Protein AF-A0AAD7CPV7-F1 (afdb_monomer)

InterPro domains:
  IPR002685 Glycosyl transferase, family 15 [PF01793] (2-76)
  IPR002685 Glycosyl transferase, family 15 [PTHR31121] (5-116)
  IPR029044 Nu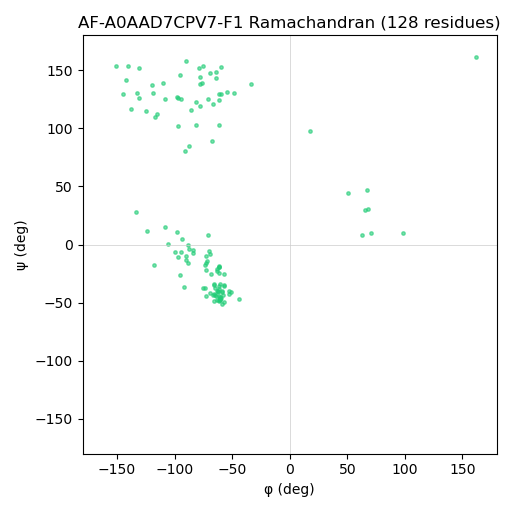cleotide-diphospho-sugar transferases [G3DSA:3.90.550.10] (1-124)
  IPR029044 Nucleotide-diphospho-sugar transferases [SSF53448] (2-120)

Nearest PDB structures (foldseek):
  1s4p-assembly1_B  TM=9.587E-01  e=1.782E-08  Saccharomyces cerevisiae
  1s4n-assembly1_A  TM=9.572E-01  e=2.177E-08  Saccharomyces cerevisiae

Foldseek 3Di:
DPPPPPDDPPAFDDVVDDDDDCCLCVDPQNVVLVVVVVVVVDDDDDPRVSVRVSCVVPPDPVRDDDDLLDWDDDPPATRARPPPVSCVVSVPPDDNVRHCCPPPPHCNVVVCVVNVCDDPVRPDDPPDDD

pLDDT: mean 88.22, std 15.55, range [34.69, 98.44]

Radius of gyration: 16.45 Å; Cα contacts (8 Å, |Δi|>4): 98; chains: 1; bounding box: 43×32×40 Å

Solvent-accessible surface area (backbone atoms only — not comparable to full-atom values): 8358 Å² total; per-residue (Å²): 115,94,65,90,65,79,60,85,83,83,66,58,56,66,59,94,64,77,89,79,66,65,66,61,69,66,31,67,73,43,49,53,52,50,53,55,49,58,76,67,66,62,90,79,76,54,64,29,51,52,52,38,53,48,46,72,73,73,48,58,75,90,78,61,81,82,70,66,57,58,65,44,76,55,94,95,46,30,44,32,32,73,52,67,67,44,27,58,75,59,65,57,89,68,59,48,87,64,28,37,53,81,40,93,87,40,51,45,66,58,48,31,53,72,72,66,52,64,53,97,91,39,85,61,81,82,73,77,78,134

Secondary structure (DSSP, 8-state):
--STTSS-------TTS----HHHHHSHHHHHHHHHHHHTT-SS--HHHHHHHHHHHHS-GGG----TT--EEETTEEE---SHHHHHHTT--S-GGG-STTSTT-SHHHHHHHHT--STT--S------

Organism: Mycena rosella (NCBI:txid1033263)

Mean predicted aligned error: 6.35 Å

Sequence (130 aa):
MSDGGETYSRCYSWSNFEIADLAFWRAPAYTDFFAYLDSKGGHRWGDASVHLIATGLFASKDQIQFFEEIGYEHNPYTHCPKDPGMWERGRCGCDPQRSFDYNGYSCMRQWDKFMGLWGPEKTGIVRRRN

Structure (mmCIF, N/CA/C/O backbone):
data_AF-A0AAD7CPV7-F1
#
_entry.id   AF-A0AAD7CPV7-F1
#
loop_
_atom_site.group_PDB
_atom_site.id
_atom_site.type_symbol
_atom_site.label_atom_id
_atom_site.label_alt_id
_atom_site.label_comp_id
_atom_site.label_asym_id
_atom_site.label_entity_id
_atom_site.label_seq_id
_atom_site.pdbx_PDB_ins_code
_atom_site.Cartn_x
_atom_site.Cartn_y
_atom_site.Cartn_z
_atom_site.occupancy
_atom_site.B_iso_or_equiv
_atom_site.auth_seq_id
_atom_site.auth_comp_id
_atom_site.auth_asym_id
_atom_site.auth_atom_id
_atom_site.pdbx_PDB_model_num
ATOM 1 N N . MET A 1 1 ? 4.670 10.998 -2.323 1.00 51.72 1 MET A N 1
ATOM 2 C CA . MET A 1 1 ? 6.048 11.507 -2.499 1.00 51.72 1 MET A CA 1
ATOM 3 C C . MET A 1 1 ? 6.065 12.963 -2.068 1.00 51.72 1 MET A C 1
ATOM 5 O O . MET A 1 1 ? 5.122 13.670 -2.400 1.00 51.72 1 MET A O 1
ATOM 9 N N . SER A 1 2 ? 7.022 13.372 -1.238 1.00 60.75 2 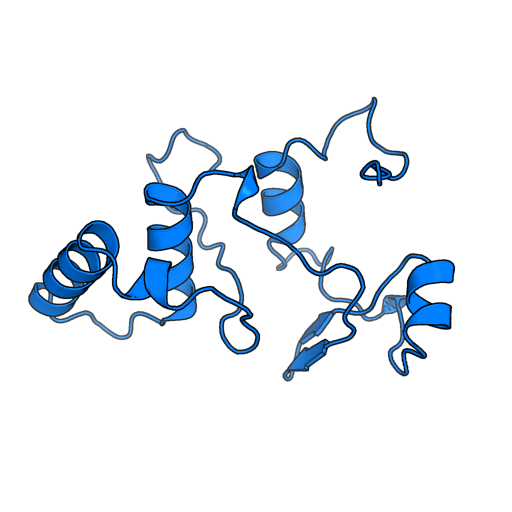SER A N 1
ATOM 10 C CA . SER A 1 2 ? 7.024 14.681 -0.556 1.00 60.75 2 SER A CA 1
ATOM 11 C C . SER A 1 2 ? 7.867 15.756 -1.250 1.00 60.75 2 SER A C 1
ATOM 13 O O . SER A 1 2 ? 7.750 16.918 -0.887 1.00 60.75 2 SER A O 1
ATOM 15 N N . ASP A 1 3 ? 8.678 15.384 -2.238 1.00 77.00 3 ASP A N 1
ATOM 16 C CA . ASP A 1 3 ? 9.706 16.213 -2.886 1.00 77.00 3 ASP A CA 1
ATOM 17 C C . ASP A 1 3 ? 9.658 16.120 -4.423 1.00 77.00 3 ASP A C 1
ATOM 19 O O . ASP A 1 3 ? 10.671 16.216 -5.101 1.00 77.00 3 ASP A O 1
ATOM 23 N N . GLY A 1 4 ? 8.481 15.854 -4.995 1.00 73.94 4 GLY A N 1
ATOM 24 C CA . GLY A 1 4 ? 8.342 15.724 -6.451 1.00 73.94 4 GLY A CA 1
ATOM 25 C C . GLY A 1 4 ? 8.970 14.460 -7.054 1.00 73.94 4 GLY A C 1
ATOM 26 O O . GLY A 1 4 ? 9.002 14.344 -8.273 1.00 73.94 4 GLY A O 1
ATOM 27 N N . GLY A 1 5 ? 9.408 13.499 -6.230 1.00 79.88 5 GLY A N 1
ATOM 28 C CA . GLY A 1 5 ? 9.977 12.231 -6.698 1.00 79.88 5 GLY A CA 1
ATOM 29 C C . GLY A 1 5 ? 11.505 12.200 -6.717 1.00 79.88 5 GLY A C 1
ATOM 30 O O . GLY A 1 5 ? 12.072 11.241 -7.233 1.00 79.88 5 GLY A O 1
ATOM 31 N N . GLU A 1 6 ? 12.169 13.207 -6.139 1.00 83.31 6 GLU A N 1
ATOM 32 C CA . GLU A 1 6 ? 13.631 13.235 -5.999 1.00 83.31 6 GLU A CA 1
ATOM 33 C C . GLU A 1 6 ? 14.148 12.135 -5.063 1.00 83.31 6 GLU A C 1
ATOM 35 O O . GLU A 1 6 ? 15.212 11.561 -5.305 1.00 83.31 6 GLU A O 1
ATOM 40 N N . THR A 1 7 ? 13.394 11.797 -4.012 1.00 85.75 7 THR A N 1
ATOM 41 C CA . THR A 1 7 ? 13.761 10.733 -3.074 1.00 85.75 7 THR A CA 1
ATOM 42 C C . THR A 1 7 ? 12.625 9.747 -2.814 1.00 85.75 7 THR A C 1
ATOM 44 O O . THR A 1 7 ? 11.429 10.051 -2.874 1.00 85.75 7 THR A O 1
ATOM 47 N N . TYR A 1 8 ? 13.006 8.507 -2.491 1.00 84.62 8 TYR A N 1
ATOM 48 C CA . TYR A 1 8 ? 12.055 7.475 -2.096 1.00 84.62 8 TYR A CA 1
ATOM 49 C C . TYR A 1 8 ? 11.673 7.624 -0.619 1.00 84.62 8 TYR A C 1
ATOM 51 O O . TYR A 1 8 ? 12.517 7.532 0.275 1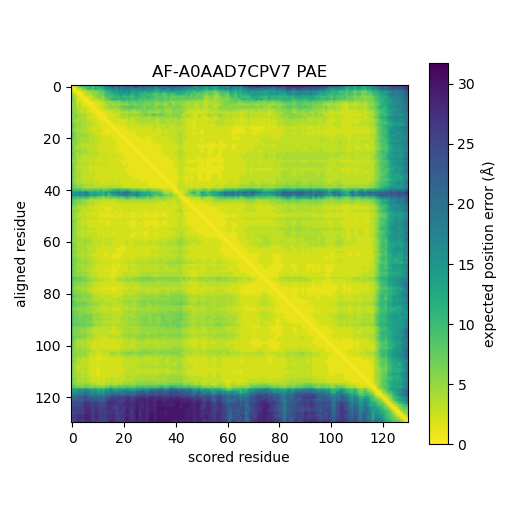.00 84.62 8 TYR A O 1
ATOM 59 N N . SER A 1 9 ? 10.374 7.775 -0.344 1.00 84.50 9 SER A N 1
ATOM 60 C CA . SER A 1 9 ? 9.849 7.949 1.018 1.00 84.50 9 SER A CA 1
ATOM 61 C C . SER A 1 9 ? 9.952 6.701 1.897 1.00 84.50 9 SER A C 1
ATOM 63 O O . SER A 1 9 ? 9.662 6.789 3.088 1.00 84.50 9 SER A O 1
ATOM 65 N N . ARG A 1 10 ? 10.333 5.547 1.326 1.00 87.25 10 ARG A N 1
ATOM 66 C CA . ARG A 1 10 ? 10.346 4.222 1.977 1.00 87.25 10 ARG A CA 1
ATOM 67 C C . ARG A 1 10 ? 8.971 3.707 2.414 1.00 87.25 10 ARG A C 1
ATOM 69 O O . ARG A 1 10 ? 8.894 2.665 3.057 1.00 87.25 10 ARG A O 1
ATOM 76 N N . CYS A 1 11 ? 7.900 4.397 2.035 1.00 91.75 11 CYS A N 1
ATOM 77 C CA . CYS A 1 11 ? 6.546 3.877 2.159 1.00 91.75 11 CYS A CA 1
ATOM 78 C C . CYS A 1 11 ? 6.252 2.877 1.053 1.00 91.75 11 CYS A C 1
ATOM 80 O O . CYS A 1 11 ? 6.686 3.107 -0.065 1.00 91.75 11 CYS A O 1
ATOM 82 N N . TYR A 1 12 ? 5.490 1.830 1.362 1.00 88.56 12 TYR A N 1
ATOM 83 C CA . TYR A 1 12 ? 4.968 0.845 0.414 1.00 88.56 12 TYR A CA 1
ATOM 84 C C . TYR A 1 12 ? 3.638 0.277 0.919 1.00 88.56 12 TYR A C 1
ATOM 86 O O . TYR A 1 12 ? 3.381 0.280 2.125 1.00 88.56 12 TYR A O 1
ATOM 94 N N . SER A 1 13 ? 2.790 -0.182 -0.002 1.00 89.50 13 SER A N 1
ATOM 95 C CA . SER A 1 13 ? 1.594 -0.963 0.330 1.00 89.50 13 SER A CA 1
ATOM 96 C C . SER A 1 13 ? 2.014 -2.386 0.674 1.00 89.50 13 SER A C 1
ATOM 98 O O . SER A 1 13 ? 2.898 -2.934 0.019 1.00 89.50 13 SER A O 1
ATOM 100 N N . TRP A 1 14 ? 1.423 -2.990 1.703 1.00 92.88 14 TRP A N 1
ATOM 101 C CA . TRP A 1 14 ? 1.850 -4.309 2.167 1.00 92.88 14 TRP A CA 1
ATOM 102 C C . 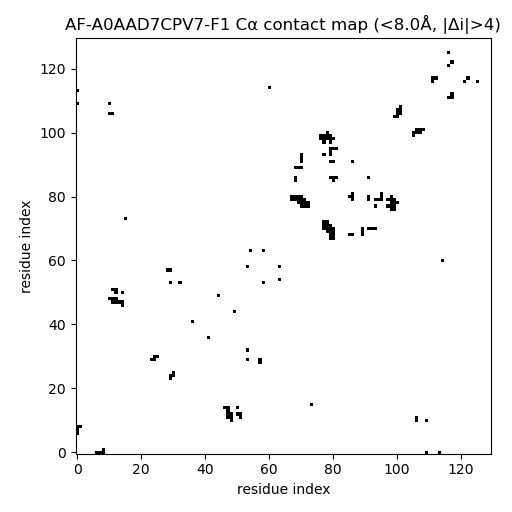TRP A 1 14 ? 1.234 -5.417 1.300 1.00 92.88 14 TRP A C 1
ATOM 104 O O . TRP A 1 14 ? 0.063 -5.741 1.445 1.00 92.88 14 TRP A O 1
ATOM 114 N N . SER A 1 15 ? 2.027 -5.993 0.394 1.00 94.81 15 SER A N 1
ATOM 115 C CA . SER A 1 15 ? 1.567 -6.924 -0.655 1.00 94.81 15 SER A CA 1
ATOM 116 C C . SER A 1 15 ? 1.111 -8.301 -0.163 1.00 94.81 15 SER A C 1
ATOM 118 O O . SER A 1 15 ? 0.574 -9.086 -0.939 1.00 94.81 15 SER A O 1
ATOM 120 N N . ASN A 1 16 ? 1.266 -8.608 1.128 1.00 96.00 16 ASN A N 1
ATOM 121 C CA . ASN A 1 16 ? 0.626 -9.791 1.715 1.00 96.00 16 ASN A CA 1
ATOM 122 C C . ASN A 1 16 ? -0.910 -9.710 1.663 1.00 96.00 16 ASN A C 1
ATOM 124 O O . ASN A 1 16 ? -1.555 -10.755 1.699 1.00 96.00 16 ASN A O 1
ATOM 128 N N . PHE A 1 17 ? -1.485 -8.511 1.522 1.00 97.25 17 PHE A N 1
ATOM 129 C CA . PHE A 1 17 ? -2.874 -8.325 1.115 1.00 97.25 17 PHE A CA 1
ATOM 130 C C . PHE A 1 17 ? -2.947 -7.419 -0.115 1.00 97.25 17 PHE A C 1
ATOM 132 O O . PHE A 1 17 ? -2.643 -6.229 -0.050 1.00 97.25 17 PHE A O 1
ATOM 139 N N . GLU A 1 18 ? -3.398 -7.976 -1.236 1.00 97.38 18 GLU A N 1
ATOM 140 C CA . GLU A 1 18 ? -3.592 -7.234 -2.476 1.00 97.38 18 GLU A CA 1
ATOM 141 C C . GLU A 1 18 ? -4.815 -7.779 -3.223 1.00 97.38 18 GLU A C 1
ATOM 143 O O . GLU A 1 18 ? -4.940 -8.984 -3.447 1.00 97.38 18 GLU A O 1
ATOM 148 N N . ILE A 1 19 ? -5.717 -6.882 -3.621 1.00 97.06 19 ILE A N 1
ATOM 149 C CA . ILE A 1 19 ? -6.773 -7.168 -4.593 1.00 97.06 19 ILE A CA 1
ATOM 150 C C . ILE A 1 19 ? -6.507 -6.251 -5.780 1.00 97.06 19 ILE A C 1
ATOM 152 O O . ILE A 1 19 ? -6.665 -5.036 -5.671 1.00 97.06 19 ILE A O 1
ATOM 156 N N . ALA A 1 20 ? -6.074 -6.833 -6.894 1.00 96.50 20 ALA A N 1
ATOM 157 C CA . ALA A 1 20 ? -5.657 -6.089 -8.073 1.00 96.50 20 ALA A CA 1
ATOM 158 C C . ALA A 1 20 ? -6.125 -6.765 -9.365 1.00 96.50 20 ALA A C 1
ATOM 160 O O . ALA A 1 20 ? -6.305 -7.984 -9.428 1.00 96.50 20 ALA A O 1
ATOM 161 N N . ASP A 1 21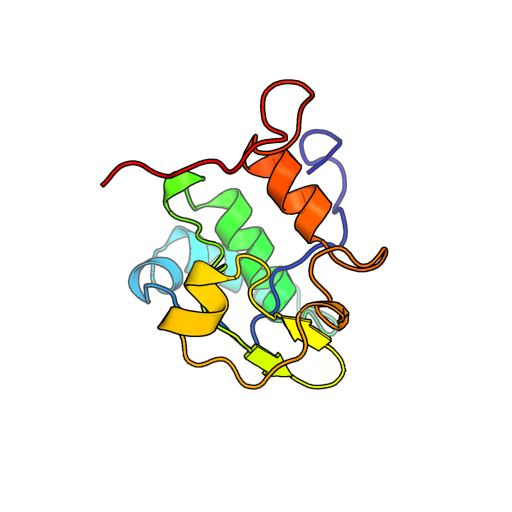 ? -6.286 -5.958 -10.412 1.00 97.38 21 ASP A N 1
ATOM 162 C CA . ASP A 1 21 ? -6.514 -6.454 -11.764 1.00 97.38 21 ASP A CA 1
ATOM 163 C C . ASP A 1 21 ? -5.189 -6.931 -12.374 1.00 97.38 21 ASP A C 1
ATOM 165 O O . ASP A 1 21 ? -4.250 -6.158 -12.574 1.00 97.38 21 ASP A O 1
ATOM 169 N N . LEU A 1 22 ? -5.123 -8.217 -12.722 1.00 97.75 22 LEU A N 1
ATOM 170 C CA . LEU A 1 22 ? -3.950 -8.815 -13.358 1.00 97.75 22 LEU A CA 1
ATOM 171 C C . LEU A 1 22 ? -3.622 -8.190 -14.722 1.00 97.75 22 LEU A C 1
ATOM 173 O O . LEU A 1 22 ? -2.497 -8.346 -15.190 1.00 97.75 22 LEU A O 1
ATOM 177 N N . ALA A 1 23 ? -4.565 -7.503 -15.374 1.00 98.19 23 ALA A N 1
ATOM 178 C CA . ALA A 1 23 ? -4.291 -6.758 -16.597 1.00 98.19 23 ALA A CA 1
ATOM 179 C C . ALA A 1 23 ? -3.255 -5.645 -16.369 1.00 98.19 23 ALA A C 1
ATOM 181 O O . ALA A 1 23 ? -2.405 -5.440 -17.234 1.00 98.19 23 ALA A O 1
ATOM 182 N N . PHE A 1 24 ? -3.258 -4.995 -15.198 1.00 97.62 24 PHE A N 1
ATOM 183 C CA . PHE A 1 24 ? -2.248 -3.996 -14.832 1.00 97.62 24 PHE A CA 1
ATOM 184 C C . PHE A 1 24 ? -0.846 -4.619 -14.782 1.00 97.62 24 PHE A C 1
ATOM 186 O O . PHE A 1 24 ? 0.077 -4.141 -15.438 1.00 97.62 24 PHE A O 1
ATOM 193 N N . TRP A 1 25 ? -0.711 -5.759 -14.098 1.00 97.50 25 TRP A N 1
ATOM 194 C CA . TRP A 1 25 ? 0.553 -6.496 -13.966 1.00 97.50 25 TRP A CA 1
ATOM 195 C C . TRP A 1 25 ? 1.009 -7.200 -15.251 1.00 97.50 25 TRP A C 1
ATOM 197 O O . TRP A 1 25 ? 2.148 -7.645 -15.352 1.00 97.50 25 TRP A O 1
ATOM 207 N N . ARG A 1 26 ? 0.135 -7.331 -16.249 1.00 98.06 26 ARG A N 1
ATOM 208 C CA . ARG A 1 26 ? 0.470 -7.893 -17.568 1.00 98.06 26 ARG A CA 1
ATOM 209 C C . ARG A 1 26 ? 0.704 -6.817 -18.626 1.00 98.06 26 ARG A C 1
ATOM 211 O O . ARG A 1 26 ? 1.074 -7.153 -19.748 1.00 98.06 26 ARG A O 1
ATOM 218 N N . ALA A 1 27 ? 0.460 -5.549 -18.300 1.00 98.06 27 ALA A N 1
ATOM 219 C CA . ALA A 1 27 ? 0.614 -4.452 -19.240 1.00 98.06 27 ALA A CA 1
ATOM 220 C C . ALA A 1 27 ? 2.102 -4.209 -19.568 1.00 98.06 27 ALA A C 1
ATOM 222 O O . ALA A 1 27 ? 2.942 -4.332 -18.670 1.00 98.06 27 ALA A O 1
ATOM 223 N N . PRO A 1 28 ? 2.428 -3.773 -20.804 1.00 98.44 28 PRO A N 1
ATOM 224 C CA . PRO A 1 28 ? 3.808 -3.527 -21.230 1.00 98.44 28 PRO A CA 1
ATOM 225 C C . PRO A 1 28 ? 4.607 -2.630 -20.278 1.00 98.44 28 PRO A C 1
ATOM 227 O O . PRO A 1 28 ? 5.751 -2.931 -19.958 1.00 98.44 28 PRO A O 1
ATOM 230 N N . ALA A 1 29 ? 3.982 -1.572 -19.747 1.00 97.94 29 ALA A N 1
ATOM 231 C CA . ALA A 1 29 ? 4.637 -0.647 -18.822 1.00 97.94 29 ALA A CA 1
ATOM 232 C C . ALA A 1 29 ? 5.187 -1.347 -17.567 1.00 97.94 29 ALA A C 1
ATOM 234 O O . ALA A 1 29 ? 6.320 -1.090 -17.161 1.00 97.94 29 ALA A O 1
ATOM 235 N N . TYR A 1 30 ? 4.412 -2.261 -16.972 1.00 98.12 30 TYR A N 1
ATOM 236 C CA . TYR A 1 30 ? 4.870 -3.018 -15.812 1.00 98.12 30 TYR A CA 1
ATOM 237 C C . TYR A 1 30 ? 5.908 -4.071 -16.195 1.00 98.12 30 TYR A C 1
ATOM 239 O O . TYR A 1 30 ? 6.923 -4.197 -15.513 1.00 98.12 30 TYR A O 1
ATOM 247 N N . THR A 1 31 ? 5.685 -4.821 -17.278 1.00 97.75 31 THR A N 1
ATOM 248 C CA . THR A 1 31 ? 6.609 -5.890 -17.679 1.00 97.75 31 THR A CA 1
ATOM 249 C C . THR A 1 31 ? 7.979 -5.344 -18.073 1.00 97.75 31 THR A C 1
ATOM 251 O O . THR A 1 31 ? 8.990 -5.937 -17.703 1.00 97.75 31 THR A O 1
ATOM 254 N N . ASP A 1 32 ? 8.030 -4.186 -18.737 1.00 98.25 32 ASP A N 1
ATOM 255 C CA . ASP A 1 32 ? 9.280 -3.511 -19.103 1.00 98.25 32 ASP A CA 1
ATOM 256 C C . ASP A 1 32 ? 9.998 -2.959 -17.864 1.00 98.25 32 ASP A C 1
ATOM 258 O O . ASP A 1 32 ? 11.213 -3.116 -17.716 1.00 98.25 32 ASP A O 1
ATOM 262 N N . PHE A 1 33 ? 9.248 -2.363 -16.930 1.00 97.50 33 PHE A N 1
ATOM 263 C CA . PHE A 1 33 ? 9.779 -1.929 -15.637 1.00 97.50 33 PHE A CA 1
ATOM 264 C C . PHE A 1 33 ? 10.365 -3.102 -14.842 1.00 97.50 33 PHE A C 1
ATOM 266 O O . PHE A 1 33 ? 11.485 -3.012 -14.337 1.00 97.50 33 PHE A O 1
ATOM 273 N N . PHE A 1 34 ? 9.645 -4.221 -14.769 1.00 96.69 34 PHE A N 1
ATOM 274 C CA . PHE A 1 34 ? 10.102 -5.416 -14.070 1.00 96.69 34 PHE A CA 1
ATOM 275 C C . PHE A 1 34 ? 11.342 -6.027 -14.736 1.00 96.69 34 PHE A C 1
ATOM 277 O O . PHE A 1 34 ? 12.307 -6.335 -14.042 1.00 96.69 34 PHE A O 1
ATOM 284 N N . ALA A 1 35 ? 11.376 -6.123 -16.069 1.00 96.88 35 ALA A N 1
ATOM 285 C CA . ALA A 1 35 ? 12.549 -6.600 -16.805 1.00 96.88 35 ALA A CA 1
ATOM 286 C C . ALA A 1 35 ? 13.778 -5.698 -16.593 1.00 96.88 35 ALA A C 1
ATOM 288 O O . ALA A 1 35 ? 14.899 -6.188 -16.435 1.00 96.88 35 ALA A O 1
ATOM 289 N N . TYR A 1 36 ? 13.582 -4.375 -16.532 1.00 96.12 36 TYR A N 1
ATOM 290 C CA . TYR A 1 36 ? 14.648 -3.444 -16.170 1.00 96.12 36 TYR A CA 1
ATOM 291 C C . TYR A 1 36 ? 15.181 -3.731 -14.765 1.00 96.12 36 TYR A C 1
ATOM 293 O O . TYR A 1 36 ? 16.396 -3.822 -14.591 1.00 96.12 36 TYR A O 1
ATOM 301 N N . LEU A 1 37 ? 14.299 -3.899 -13.777 1.00 95.31 37 LEU A N 1
ATOM 302 C CA . LEU A 1 37 ? 14.692 -4.219 -12.405 1.00 95.31 37 LEU A CA 1
ATOM 303 C C . LEU A 1 37 ? 15.456 -5.549 -12.327 1.00 95.31 37 LEU A C 1
ATOM 305 O O . LEU A 1 37 ? 16.527 -5.603 -11.719 1.00 95.31 37 LEU A O 1
ATOM 309 N N . ASP A 1 38 ? 14.956 -6.589 -12.987 1.00 94.56 38 ASP A N 1
ATOM 310 C CA . ASP A 1 38 ? 15.588 -7.910 -13.034 1.00 94.56 38 ASP A CA 1
ATOM 311 C C . ASP A 1 38 ? 17.005 -7.839 -13.633 1.00 94.56 38 ASP A C 1
ATOM 313 O O . ASP A 1 38 ? 17.959 -8.373 -13.066 1.00 94.56 38 ASP A O 1
ATOM 317 N N . SER A 1 39 ? 17.198 -7.032 -14.687 1.00 95.81 39 SER A N 1
ATOM 318 C CA . SER A 1 39 ? 18.517 -6.809 -15.305 1.00 95.81 39 SER A CA 1
ATOM 319 C C . SER A 1 39 ? 19.558 -6.178 -14.367 1.00 95.81 39 SER A C 1
ATOM 321 O O . SER A 1 39 ? 20.760 -6.244 -14.633 1.00 95.81 39 SER A O 1
ATOM 323 N N . LYS A 1 40 ? 19.120 -5.544 -13.272 1.00 95.19 40 LYS A N 1
ATOM 324 C CA . LYS A 1 40 ? 20.000 -4.950 -12.255 1.00 95.19 40 LYS A CA 1
ATOM 325 C C . LYS A 1 40 ? 20.408 -5.937 -11.159 1.00 95.19 40 LYS A C 1
ATOM 327 O O . LYS A 1 40 ? 21.211 -5.559 -10.309 1.00 95.19 40 LYS A O 1
ATOM 332 N N . GLY A 1 41 ? 19.893 -7.172 -11.173 1.00 85.75 41 GLY A N 1
ATOM 333 C CA . GLY A 1 41 ? 20.307 -8.246 -10.263 1.00 85.75 41 GLY A CA 1
ATOM 334 C C . GLY A 1 41 ? 19.982 -7.984 -8.789 1.00 85.75 41 GLY A C 1
ATOM 335 O O . GLY A 1 41 ? 20.736 -8.417 -7.922 1.00 85.75 41 GLY A O 1
ATOM 336 N N . GLY A 1 42 ? 18.907 -7.231 -8.519 1.00 81.31 42 GLY A N 1
ATOM 337 C CA . GLY A 1 42 ? 18.563 -6.606 -7.237 1.00 81.31 42 GLY A CA 1
ATOM 338 C C . GLY A 1 42 ? 18.961 -7.356 -5.956 1.00 81.31 42 GLY A C 1
ATOM 339 O O . GLY A 1 42 ? 18.764 -8.558 -5.798 1.00 81.31 42 GLY A O 1
ATOM 340 N N . HIS A 1 43 ? 19.457 -6.615 -4.963 1.00 71.56 43 HIS A N 1
ATOM 341 C CA . HIS A 1 43 ? 19.854 -7.171 -3.668 1.00 71.56 43 HIS A CA 1
ATOM 342 C C . HIS A 1 43 ? 18.683 -7.138 -2.677 1.00 71.56 43 HIS A C 1
ATOM 344 O O . HIS A 1 43 ? 18.605 -6.251 -1.827 1.00 71.56 43 HIS A O 1
ATOM 350 N N . ARG A 1 44 ? 17.779 -8.125 -2.783 1.00 84.75 44 ARG A N 1
ATOM 351 C CA . ARG A 1 44 ? 16.638 -8.338 -1.864 1.00 84.75 44 ARG A CA 1
ATOM 352 C C . ARG A 1 44 ? 15.569 -7.237 -1.929 1.00 84.75 44 ARG A C 1
ATOM 354 O O . ARG A 1 44 ? 15.104 -6.731 -0.908 1.00 84.75 44 ARG A O 1
ATOM 361 N N . TRP A 1 45 ? 15.164 -6.863 -3.136 1.00 91.06 45 TRP A N 1
ATOM 362 C CA . TRP A 1 45 ? 14.005 -5.992 -3.320 1.00 91.06 45 TRP A CA 1
ATOM 363 C C . TRP A 1 45 ? 12.725 -6.757 -2.989 1.00 91.06 45 TRP A C 1
ATOM 365 O O . TRP A 1 45 ? 12.494 -7.839 -3.519 1.00 91.06 45 TRP A O 1
ATOM 375 N N . GLY A 1 46 ? 11.922 -6.215 -2.074 1.00 92.81 46 GLY A N 1
ATOM 376 C CA . GLY A 1 46 ? 10.606 -6.767 -1.764 1.00 92.81 46 GLY A CA 1
ATOM 377 C C . GLY A 1 46 ? 9.595 -6.381 -2.839 1.00 92.81 46 GLY A C 1
ATOM 378 O O . GLY A 1 46 ? 9.557 -5.223 -3.264 1.00 92.81 46 GLY A O 1
ATOM 379 N N . ASP A 1 47 ? 8.751 -7.331 -3.222 1.00 94.88 47 ASP A N 1
ATOM 380 C CA . ASP A 1 47 ? 7.644 -7.161 -4.165 1.00 94.88 47 ASP A CA 1
ATOM 381 C C . ASP A 1 47 ? 6.734 -5.992 -3.766 1.00 94.88 47 ASP A C 1
ATOM 383 O O . ASP A 1 47 ? 6.421 -5.155 -4.601 1.00 94.88 47 ASP A O 1
ATOM 387 N N . ALA A 1 48 ? 6.453 -5.824 -2.472 1.00 95.19 48 ALA A N 1
ATOM 388 C CA . ALA A 1 48 ? 5.658 -4.718 -1.938 1.00 95.19 48 ALA A CA 1
ATOM 389 C C . ALA A 1 48 ? 6.153 -3.323 -2.383 1.00 95.19 48 ALA A C 1
ATOM 391 O O . ALA A 1 48 ? 5.372 -2.443 -2.750 1.00 95.19 48 ALA A O 1
ATOM 392 N N . SER A 1 49 ? 7.475 -3.114 -2.371 1.00 93.12 49 SER A N 1
ATOM 393 C CA . SER A 1 49 ? 8.078 -1.851 -2.816 1.00 93.12 49 SER A CA 1
ATOM 394 C C . SER A 1 49 ? 8.080 -1.729 -4.339 1.00 93.12 49 SER A C 1
ATOM 396 O O . SER A 1 49 ? 7.839 -0.642 -4.859 1.00 93.12 49 SER A O 1
ATOM 398 N N . VAL A 1 50 ? 8.310 -2.833 -5.054 1.00 95.06 50 VAL A N 1
ATOM 399 C CA . VAL A 1 50 ? 8.259 -2.878 -6.524 1.00 95.06 50 VAL A CA 1
ATOM 400 C C . VAL A 1 50 ? 6.848 -2.561 -7.029 1.00 95.06 50 VAL A C 1
ATOM 402 O O . VAL A 1 50 ? 6.693 -1.694 -7.888 1.00 95.06 50 VAL A O 1
ATOM 405 N N . HIS A 1 51 ? 5.823 -3.189 -6.449 1.00 96.56 51 HIS A N 1
ATOM 406 C CA . HIS A 1 51 ? 4.416 -2.961 -6.770 1.00 96.56 51 HIS A CA 1
ATOM 407 C C . HIS A 1 51 ? 4.017 -1.516 -6.473 1.00 96.56 51 HIS A C 1
ATOM 409 O O . HIS A 1 51 ? 3.411 -0.878 -7.327 1.00 96.56 51 HIS A O 1
ATOM 415 N N . LEU A 1 52 ? 4.409 -0.946 -5.321 1.00 92.88 52 LEU A N 1
ATOM 416 C CA . LEU A 1 52 ? 4.095 0.460 -5.046 1.00 92.88 52 LEU A CA 1
ATOM 417 C C . LEU A 1 52 ? 4.723 1.396 -6.089 1.00 92.88 52 LEU A C 1
ATOM 419 O O . LEU A 1 52 ? 4.046 2.311 -6.555 1.00 92.88 52 LEU A O 1
ATOM 423 N N . ILE A 1 53 ? 5.996 1.201 -6.444 1.00 93.44 53 ILE A N 1
ATOM 424 C CA . ILE A 1 53 ? 6.661 2.059 -7.434 1.00 93.44 53 ILE A CA 1
ATOM 425 C C . ILE A 1 53 ? 5.939 1.959 -8.779 1.00 93.44 53 ILE A C 1
ATOM 427 O O . ILE A 1 53 ? 5.596 2.989 -9.354 1.00 93.44 53 ILE A O 1
ATOM 431 N N . ALA A 1 54 ? 5.643 0.744 -9.245 1.00 95.69 54 ALA A N 1
ATOM 432 C CA . ALA A 1 54 ? 4.895 0.536 -10.480 1.00 95.69 54 ALA A CA 1
ATOM 433 C C . ALA A 1 54 ? 3.523 1.223 -10.450 1.00 95.69 54 ALA A C 1
ATOM 435 O O . ALA A 1 54 ? 3.191 1.983 -11.357 1.00 95.69 54 ALA A O 1
ATOM 436 N N . THR A 1 55 ? 2.743 1.017 -9.389 1.00 94.38 55 THR A N 1
ATOM 437 C CA . THR A 1 55 ? 1.424 1.638 -9.231 1.00 94.38 55 THR A CA 1
ATOM 438 C C . THR A 1 55 ? 1.524 3.163 -9.174 1.00 94.38 55 THR A C 1
ATOM 440 O O . THR A 1 55 ? 0.735 3.853 -9.808 1.00 94.38 55 THR A O 1
ATOM 443 N N . GLY A 1 56 ? 2.522 3.714 -8.481 1.00 90.81 56 GLY A N 1
ATOM 444 C CA . GLY A 1 56 ? 2.740 5.160 -8.398 1.00 90.81 56 GLY A CA 1
ATOM 445 C C . GLY A 1 56 ? 3.192 5.811 -9.709 1.00 90.81 56 GLY A C 1
ATOM 446 O O . GLY A 1 56 ? 2.968 7.007 -9.888 1.00 90.81 56 GLY A O 1
ATOM 447 N N . LEU A 1 57 ? 3.822 5.047 -10.607 1.00 92.62 57 LEU A N 1
ATOM 448 C CA . LEU A 1 57 ? 4.282 5.525 -11.913 1.00 92.62 57 LEU A CA 1
ATOM 449 C C . LEU A 1 57 ? 3.242 5.332 -13.022 1.00 92.62 57 LEU A C 1
ATOM 451 O O . LEU A 1 57 ? 3.158 6.169 -13.920 1.00 92.62 57 LEU A O 1
ATOM 455 N N . PHE A 1 58 ? 2.483 4.234 -12.986 1.00 96.19 58 PHE A N 1
ATOM 456 C CA . PHE A 1 58 ? 1.694 3.779 -14.136 1.00 96.19 58 PHE A CA 1
ATOM 457 C C . PHE A 1 58 ? 0.181 3.755 -13.905 1.00 96.19 58 PHE A C 1
ATOM 459 O O . PHE A 1 58 ? -0.559 3.721 -14.886 1.00 96.19 58 PHE A O 1
ATOM 466 N N . ALA A 1 59 ? -0.297 3.781 -12.657 1.00 95.62 59 ALA A N 1
ATOM 467 C CA . ALA A 1 59 ? -1.727 3.869 -12.366 1.00 95.62 59 ALA A CA 1
ATOM 468 C C . ALA A 1 59 ? -2.152 5.325 -12.128 1.00 95.62 59 ALA A C 1
ATOM 470 O O . ALA A 1 59 ? -1.418 6.125 -11.540 1.00 95.62 59 ALA A O 1
ATOM 471 N N . SER A 1 60 ? -3.371 5.675 -12.539 1.00 94.44 60 SER A N 1
ATOM 472 C CA . SER A 1 60 ? -3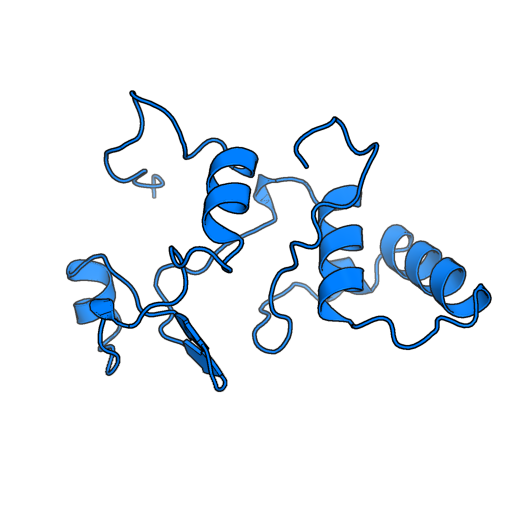.993 6.924 -12.105 1.00 94.44 60 SER A CA 1
ATOM 473 C C . SER A 1 60 ? -4.488 6.798 -10.659 1.00 94.44 60 SER A C 1
ATOM 475 O O . SER A 1 60 ? -4.793 5.711 -10.170 1.00 94.44 60 SER A O 1
ATOM 477 N N . LYS A 1 61 ? -4.570 7.921 -9.931 1.00 91.00 61 LYS A N 1
ATOM 478 C CA . LYS A 1 61 ? -4.926 7.915 -8.497 1.00 91.00 61 LYS A CA 1
ATOM 479 C C . LYS A 1 61 ? -6.280 7.262 -8.210 1.00 91.00 61 LYS A C 1
ATOM 481 O O . LYS A 1 61 ? -6.455 6.654 -7.162 1.00 91.00 61 LYS A O 1
ATOM 486 N N . ASP A 1 62 ? -7.236 7.418 -9.117 1.00 93.56 62 ASP A N 1
ATOM 487 C CA . ASP A 1 62 ? -8.589 6.870 -9.023 1.00 93.56 62 ASP A CA 1
ATOM 488 C C . ASP A 1 62 ? -8.653 5.349 -9.230 1.00 93.56 62 ASP A C 1
ATOM 490 O O . ASP A 1 62 ? -9.633 4.735 -8.816 1.00 93.56 62 ASP A O 1
ATOM 494 N N . GLN A 1 63 ? -7.596 4.736 -9.773 1.00 95.44 63 GLN A N 1
ATOM 495 C CA . GLN A 1 63 ? -7.459 3.280 -9.893 1.00 95.44 63 GLN A CA 1
ATOM 496 C C . GLN A 1 63 ? -6.911 2.617 -8.620 1.00 95.44 63 GLN A C 1
ATOM 498 O O . GLN A 1 63 ? -6.859 1.392 -8.547 1.00 95.44 63 GLN A O 1
ATOM 503 N N . ILE A 1 64 ? -6.487 3.398 -7.619 1.00 94.62 64 ILE A N 1
ATOM 504 C CA . ILE A 1 64 ? -5.868 2.880 -6.396 1.00 94.62 64 ILE A CA 1
ATOM 505 C C . ILE A 1 64 ? -6.847 3.034 -5.231 1.00 94.62 64 ILE A C 1
ATOM 507 O O . ILE A 1 64 ? -7.318 4.133 -4.920 1.00 94.62 64 ILE A O 1
ATOM 511 N N . GLN A 1 65 ? -7.132 1.924 -4.554 1.00 93.88 65 GLN A N 1
ATOM 512 C CA . GLN A 1 65 ? -8.074 1.867 -3.444 1.00 93.88 65 GLN 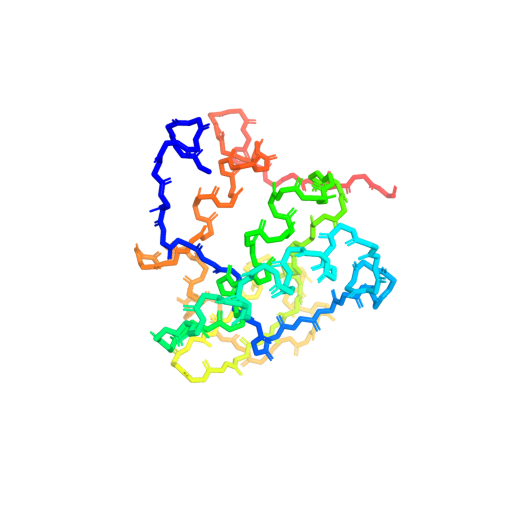A CA 1
ATOM 513 C C . GLN A 1 65 ? -7.387 1.397 -2.163 1.00 93.88 65 GLN A C 1
ATOM 515 O O . GLN A 1 65 ? -6.622 0.436 -2.161 1.00 93.88 65 GLN A O 1
ATOM 520 N N . PHE A 1 66 ? -7.714 2.069 -1.062 1.00 95.25 66 PHE A N 1
ATOM 521 C CA . PHE A 1 66 ? -7.546 1.526 0.277 1.00 95.25 66 PHE A CA 1
ATOM 522 C C . PHE A 1 66 ? -8.897 0.963 0.731 1.00 95.25 66 PHE A C 1
ATOM 524 O O . PHE A 1 66 ? -9.905 1.666 0.644 1.00 95.25 66 PHE A O 1
ATOM 531 N N . PHE A 1 67 ? -8.917 -0.296 1.161 1.00 95.88 67 PHE A N 1
ATOM 532 C CA . PHE A 1 67 ? -10.118 -0.978 1.645 1.00 95.88 67 PHE A CA 1
ATOM 533 C C . PHE A 1 67 ? -10.286 -0.719 3.145 1.00 95.88 67 PHE A C 1
ATOM 535 O O . PHE A 1 67 ? -9.844 -1.522 3.957 1.00 95.88 67 PHE A O 1
ATOM 542 N N . GLU A 1 68 ? -10.899 0.410 3.503 1.00 94.69 68 GLU A N 1
ATOM 543 C CA . GLU A 1 68 ? -11.132 0.818 4.900 1.00 94.69 68 GLU A CA 1
ATOM 544 C C . GLU A 1 68 ? -12.061 -0.148 5.658 1.00 94.69 68 GLU A C 1
ATOM 546 O O . GLU A 1 68 ? -12.055 -0.213 6.886 1.00 94.69 68 GLU A O 1
ATOM 551 N N . GLU A 1 69 ? -12.881 -0.892 4.920 1.00 93.88 69 GLU A N 1
ATOM 552 C CA . GLU A 1 69 ? -13.929 -1.761 5.435 1.00 93.88 69 GLU A CA 1
ATOM 553 C C . GLU A 1 69 ? -13.482 -3.206 5.710 1.00 93.88 69 GLU A C 1
ATOM 555 O O . GLU A 1 69 ? -14.212 -3.952 6.368 1.00 93.88 69 GLU A O 1
ATOM 560 N N . ILE A 1 70 ? -12.311 -3.629 5.223 1.00 96.31 70 ILE A N 1
ATOM 561 C CA . ILE A 1 70 ? -11.847 -5.019 5.340 1.00 96.31 70 ILE A CA 1
ATOM 562 C C . ILE A 1 70 ? -10.902 -5.150 6.533 1.00 96.31 70 ILE A C 1
ATOM 564 O O . ILE A 1 70 ? -9.722 -4.853 6.426 1.00 96.31 70 ILE A O 1
ATOM 568 N N . GLY A 1 71 ? -11.379 -5.683 7.660 1.00 96.88 71 GLY A N 1
ATOM 569 C CA . GLY A 1 71 ? -10.484 -6.065 8.759 1.00 96.88 71 GLY A CA 1
ATOM 570 C C . GLY A 1 71 ? -9.482 -7.142 8.325 1.00 96.88 71 GLY A C 1
ATOM 571 O O . GLY A 1 71 ? -9.889 -8.209 7.865 1.00 96.88 71 GLY A O 1
ATOM 572 N N . TYR A 1 72 ? -8.184 -6.880 8.488 1.00 97.56 72 TYR A N 1
ATOM 573 C CA . TYR A 1 72 ? -7.107 -7.779 8.068 1.00 97.56 72 TYR A CA 1
ATOM 574 C C . TYR A 1 72 ? -5.958 -7.784 9.076 1.00 97.56 72 TYR A C 1
ATOM 576 O O . TYR A 1 72 ? -5.575 -6.744 9.610 1.00 97.56 72 TYR A O 1
ATOM 584 N N . GLU A 1 73 ? -5.372 -8.955 9.314 1.00 96.62 73 GLU A N 1
ATOM 585 C CA . GLU A 1 73 ? -4.213 -9.107 10.186 1.00 96.62 73 GLU A CA 1
ATOM 586 C C . GLU A 1 73 ? -3.139 -9.955 9.517 1.00 96.62 73 GLU A C 1
ATOM 588 O O . GLU A 1 73 ? -3.389 -11.067 9.055 1.00 96.62 73 GLU A O 1
ATOM 593 N N . HIS A 1 74 ? -1.917 -9.433 9.536 1.00 97.00 74 HIS A N 1
ATOM 594 C CA . HIS A 1 74 ? -0.710 -10.189 9.264 1.00 97.00 74 HIS A CA 1
ATOM 595 C C . HIS A 1 74 ? 0.337 -9.750 10.283 1.00 97.00 74 HIS A C 1
ATOM 597 O O . HIS A 1 74 ? 0.736 -8.587 10.310 1.00 97.00 74 HIS A O 1
ATOM 603 N N . ASN A 1 75 ? 0.781 -10.668 11.144 1.00 95.38 75 ASN A N 1
ATOM 604 C CA . ASN A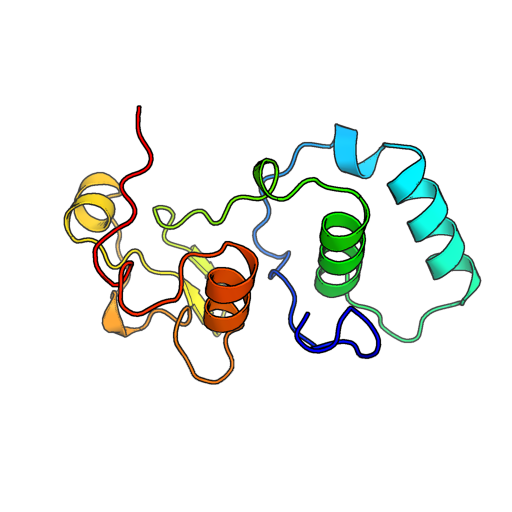 1 75 ? 1.674 -10.347 12.260 1.00 95.38 75 ASN A CA 1
ATOM 605 C C . ASN A 1 75 ? 2.877 -9.479 11.799 1.00 95.38 75 ASN A C 1
ATOM 607 O O . ASN A 1 75 ? 3.523 -9.838 10.807 1.00 95.38 75 ASN A O 1
ATOM 611 N N . PRO A 1 76 ? 3.198 -8.356 12.478 1.00 95.25 76 PRO A N 1
ATOM 612 C CA . PRO A 1 76 ? 2.608 -7.847 13.724 1.00 95.25 76 PRO A CA 1
ATOM 613 C C . PRO A 1 76 ? 1.526 -6.770 13.551 1.00 95.25 76 PRO A C 1
ATOM 615 O O . PRO A 1 76 ? 1.164 -6.126 14.536 1.00 95.25 76 PRO A O 1
ATOM 618 N N . TYR A 1 77 ? 1.042 -6.525 12.331 1.00 97.38 77 TYR A N 1
ATOM 619 C CA . TYR A 1 77 ? 0.143 -5.407 12.056 1.00 97.38 77 TYR A CA 1
ATOM 620 C C . TYR A 1 77 ? -1.279 -5.867 11.743 1.00 97.38 77 TYR A C 1
ATOM 622 O O . TYR A 1 77 ? -1.513 -6.817 10.995 1.00 97.38 77 TYR A O 1
ATOM 630 N N . THR A 1 78 ? -2.227 -5.117 12.290 1.00 97.44 78 THR A N 1
ATOM 631 C CA . THR A 1 78 ? -3.658 -5.289 12.063 1.00 97.44 78 THR A CA 1
ATOM 632 C C . THR A 1 78 ? -4.186 -4.009 11.429 1.00 97.44 78 THR A C 1
ATOM 634 O O . THR A 1 78 ? -3.933 -2.925 11.950 1.00 97.44 78 THR A O 1
ATOM 637 N N . HIS A 1 79 ? -4.929 -4.118 10.334 1.00 97.56 79 HIS A N 1
ATOM 638 C CA . HIS A 1 79 ? -5.859 -3.086 9.894 1.00 97.56 79 HIS A CA 1
ATOM 639 C C . HIS A 1 79 ? -7.243 -3.446 10.445 1.00 97.56 79 HIS A C 1
ATOM 641 O O . HIS A 1 79 ? -7.731 -4.561 10.254 1.00 97.56 79 HIS A O 1
ATOM 647 N N . CYS A 1 80 ? -7.857 -2.518 11.176 1.00 97.69 80 CYS A N 1
ATOM 648 C CA . CYS A 1 80 ? -9.199 -2.697 11.719 1.00 97.69 80 CYS A CA 1
ATOM 649 C C . CYS A 1 80 ? -10.061 -1.468 11.395 1.00 97.69 80 CYS A C 1
ATOM 651 O O . CYS A 1 80 ? -9.648 -0.358 11.758 1.00 97.69 80 CYS A O 1
ATOM 653 N N . PRO A 1 81 ? -11.243 -1.643 10.765 1.00 96.56 81 PRO A N 1
ATOM 654 C CA . PRO A 1 81 ? -12.152 -0.544 10.459 1.00 96.56 81 PRO A CA 1
ATOM 655 C C . PRO A 1 81 ? -12.493 0.269 11.711 1.00 96.56 81 PRO A C 1
ATOM 657 O O . PRO A 1 81 ? -12.843 -0.292 12.752 1.00 96.56 81 PRO A O 1
ATOM 660 N N . LYS A 1 82 ? -12.380 1.599 11.615 1.00 93.81 82 LYS A N 1
ATOM 661 C CA . LYS A 1 82 ? -12.641 2.518 12.739 1.00 93.81 82 LYS A CA 1
ATOM 662 C C . LYS A 1 82 ? -14.049 3.095 12.747 1.00 93.81 82 LYS A C 1
ATOM 664 O O . LYS A 1 82 ? -14.532 3.467 13.814 1.00 93.81 82 LYS A O 1
ATOM 669 N N . ASP A 1 83 ? -14.690 3.194 11.585 1.00 94.12 83 ASP A N 1
ATOM 670 C CA . ASP A 1 83 ? -16.095 3.585 11.502 1.00 94.12 83 ASP A CA 1
ATOM 671 C C . ASP A 1 83 ? -16.963 2.489 12.147 1.00 94.12 83 ASP A C 1
ATOM 673 O O . ASP A 1 83 ? -16.929 1.346 11.676 1.00 94.12 83 ASP A O 1
ATOM 677 N N . PRO A 1 84 ? -17.759 2.797 13.191 1.00 94.19 84 PRO A N 1
ATOM 678 C CA . PRO A 1 84 ? -18.591 1.798 13.860 1.00 94.19 84 PRO A CA 1
ATOM 679 C C . PRO A 1 84 ? -19.558 1.103 12.900 1.00 94.19 84 PRO A C 1
ATOM 681 O O . PRO A 1 84 ? -19.778 -0.099 12.999 1.00 94.19 84 PRO A O 1
ATOM 684 N N . GLY A 1 85 ? -20.081 1.837 11.913 1.00 96.00 85 GLY A N 1
ATOM 685 C CA . GLY A 1 85 ? -20.981 1.277 10.916 1.00 96.00 85 GLY A CA 1
ATOM 686 C C . GLY A 1 85 ? -20.293 0.258 10.006 1.00 96.00 85 GLY A C 1
ATOM 687 O O . GLY A 1 85 ? -20.877 -0.782 9.711 1.00 96.00 85 GLY A O 1
ATOM 688 N N . MET A 1 86 ? -19.074 0.535 9.536 1.00 95.50 86 MET A N 1
ATOM 689 C CA . MET A 1 86 ? -18.278 -0.425 8.760 1.00 95.50 86 MET A CA 1
ATOM 690 C C . MET A 1 86 ? -17.912 -1.643 9.601 1.00 95.50 86 MET A C 1
ATOM 692 O O . MET A 1 86 ? -18.086 -2.766 9.134 1.00 95.50 86 MET A O 1
ATOM 696 N N . TRP A 1 87 ? -17.477 -1.422 10.842 1.00 96.50 87 TRP A N 1
ATOM 697 C CA . TRP A 1 87 ? -17.100 -2.490 11.764 1.00 96.50 87 TRP A CA 1
ATOM 698 C C . TRP A 1 87 ? -18.275 -3.442 12.047 1.00 96.50 87 TRP A C 1
ATOM 700 O O . TRP A 1 87 ? -18.136 -4.661 11.926 1.00 96.50 87 TRP A O 1
ATOM 710 N N . GLU A 1 88 ? -19.463 -2.897 12.331 1.00 96.62 88 GLU A N 1
ATOM 711 C CA . GLU A 1 88 ? -20.686 -3.675 12.564 1.00 96.62 88 GLU A CA 1
ATOM 712 C C . GLU A 1 88 ? -21.151 -4.413 11.300 1.00 96.62 88 GLU A C 1
ATOM 714 O O . GLU A 1 88 ? -21.409 -5.619 11.345 1.00 96.62 88 GLU A O 1
ATOM 719 N N . ARG A 1 89 ? -21.222 -3.725 10.148 1.00 96.62 89 ARG A N 1
ATOM 720 C CA . ARG A 1 89 ? -21.641 -4.342 8.872 1.00 96.62 89 ARG A CA 1
ATOM 721 C C . ARG A 1 89 ? -20.687 -5.450 8.429 1.00 96.62 89 ARG A C 1
ATOM 723 O O . ARG A 1 89 ? -21.141 -6.484 7.939 1.00 96.62 89 ARG A O 1
ATOM 730 N N . GLY A 1 90 ? -19.386 -5.235 8.615 1.00 94.94 90 GLY A N 1
ATOM 731 C CA . GLY A 1 90 ? -18.332 -6.204 8.330 1.00 94.94 90 GLY A CA 1
ATOM 732 C C . GLY A 1 90 ? -18.274 -7.363 9.327 1.00 94.94 90 GLY A C 1
ATOM 733 O O . GLY A 1 90 ? -17.580 -8.342 9.063 1.00 94.94 90 GLY A O 1
ATOM 734 N N . ARG A 1 91 ? -19.016 -7.285 10.448 1.00 96.44 91 ARG A N 1
ATOM 735 C CA . ARG A 1 91 ? -18.947 -8.228 11.579 1.00 96.44 91 ARG A CA 1
ATOM 736 C C . ARG A 1 91 ? -17.503 -8.445 12.041 1.00 96.44 91 ARG A C 1
ATOM 738 O O . ARG A 1 91 ? -17.061 -9.580 12.223 1.00 96.44 91 ARG A O 1
ATOM 745 N N . CYS A 1 92 ? -16.753 -7.353 12.155 1.00 96.00 92 CYS A N 1
ATOM 746 C CA . CYS A 1 92 ? -15.331 -7.404 12.460 1.00 96.00 92 CYS A CA 1
ATOM 747 C C . CYS A 1 92 ? -15.076 -7.999 13.856 1.00 96.00 92 CYS A C 1
ATOM 749 O O . CYS A 1 92 ? -15.827 -7.764 14.797 1.00 96.00 92 CYS A O 1
ATOM 751 N N . GLY A 1 93 ? -13.995 -8.774 13.988 1.00 96.00 93 GLY A N 1
ATOM 752 C CA . GLY A 1 93 ? -13.556 -9.367 15.262 1.00 96.00 93 GLY A CA 1
ATOM 753 C C . GLY A 1 93 ? -12.323 -8.695 15.878 1.00 96.00 93 GLY A C 1
ATOM 754 O O . GLY A 1 93 ? -11.835 -9.138 16.913 1.00 96.00 93 GLY A O 1
ATOM 755 N N . CYS A 1 94 ? -11.790 -7.663 15.225 1.00 96.88 94 CYS A N 1
ATOM 756 C CA . CYS A 1 94 ? -10.598 -6.936 15.652 1.00 96.88 94 CYS A CA 1
ATOM 757 C C . CYS A 1 94 ? -10.945 -5.760 16.575 1.00 96.88 94 CYS A C 1
ATOM 759 O O . CYS A 1 94 ? -12.054 -5.226 16.527 1.00 96.88 94 CYS A O 1
ATOM 761 N N . ASP A 1 95 ? -9.970 -5.327 17.377 1.00 96.56 95 ASP A N 1
ATOM 762 C CA . ASP A 1 95 ? -10.053 -4.108 18.186 1.00 96.56 95 ASP A CA 1
ATOM 763 C C . ASP A 1 95 ? -9.625 -2.880 17.350 1.00 96.56 95 ASP A C 1
ATOM 765 O O . ASP A 1 95 ? -8.447 -2.787 16.980 1.00 96.56 95 ASP A O 1
ATOM 769 N N . PRO A 1 96 ? -10.524 -1.910 17.073 1.00 95.88 96 PRO A N 1
ATOM 770 C CA . PRO A 1 96 ? -10.194 -0.705 16.306 1.00 95.88 96 PRO A CA 1
ATOM 771 C C . PRO A 1 96 ? -9.050 0.130 16.899 1.00 95.88 96 PRO A C 1
ATOM 773 O O . PRO A 1 96 ? -8.358 0.842 16.164 1.00 95.88 96 PRO A O 1
ATOM 776 N N . GLN A 1 97 ? -8.813 0.045 18.215 1.00 94.81 97 GLN A N 1
ATOM 777 C CA . GLN A 1 97 ? -7.718 0.763 18.878 1.00 94.81 97 GLN A CA 1
ATOM 778 C C . GLN A 1 97 ? -6.345 0.171 18.552 1.00 94.81 97 GLN A C 1
ATOM 780 O O . GLN A 1 97 ? -5.336 0.873 18.633 1.00 94.81 97 GLN A O 1
ATOM 785 N N . ARG A 1 98 ? -6.299 -1.100 18.141 1.00 95.00 98 ARG A N 1
ATOM 786 C CA . ARG A 1 98 ? -5.068 -1.802 17.760 1.00 95.00 98 ARG A CA 1
ATOM 787 C C . ARG A 1 98 ? -4.713 -1.645 16.281 1.00 95.00 98 ARG A C 1
ATOM 789 O O . ARG A 1 98 ? -3.679 -2.165 15.869 1.00 95.00 98 ARG A O 1
ATOM 796 N N . SER A 1 99 ? -5.523 -0.923 15.497 1.00 96.62 99 SER A N 1
ATOM 797 C CA . SER A 1 99 ? -5.241 -0.704 14.075 1.00 96.62 99 SER A CA 1
ATOM 798 C C . SER A 1 99 ? -3.917 0.044 13.867 1.00 96.62 99 SER A C 1
ATOM 800 O O . SER A 1 99 ? -3.684 1.115 14.442 1.00 96.62 99 SER A O 1
ATOM 802 N N . PHE A 1 100 ? -3.060 -0.498 13.003 1.00 97.31 100 PHE A N 1
ATOM 803 C CA . PHE A 1 100 ? -1.759 0.063 12.657 1.00 97.31 100 PHE A CA 1
ATOM 804 C C . PHE A 1 100 ? -1.866 1.298 11.753 1.00 97.31 100 PHE A C 1
ATOM 806 O O . PHE A 1 100 ? -0.925 2.087 11.721 1.00 97.31 100 PHE A O 1
ATOM 813 N N . ASP A 1 101 ? -3.006 1.522 11.087 1.00 95.44 101 ASP A N 1
ATOM 814 C CA . ASP A 1 101 ? -3.182 2.542 10.041 1.00 95.44 101 ASP A CA 1
ATOM 815 C C . ASP A 1 101 ? -2.560 3.894 10.399 1.00 95.44 101 ASP A C 1
ATOM 817 O O . ASP A 1 101 ? -1.802 4.453 9.621 1.00 95.44 101 ASP A O 1
ATOM 821 N N . TYR A 1 102 ? -2.791 4.407 11.608 1.00 94.69 102 TYR A N 1
ATOM 822 C CA . TYR A 1 102 ? -2.310 5.735 12.013 1.00 94.69 102 TYR A CA 1
ATOM 823 C C . TYR A 1 102 ? -1.162 5.721 13.029 1.00 94.69 102 TYR A C 1
ATOM 825 O O . TYR A 1 102 ? -0.845 6.766 13.615 1.00 94.69 102 TYR A O 1
ATOM 833 N N . ASN A 1 103 ? -0.523 4.562 13.208 1.00 94.75 103 ASN A N 1
ATOM 834 C CA . ASN A 1 103 ? 0.733 4.426 13.938 1.00 94.75 103 ASN A CA 1
ATOM 835 C C . ASN A 1 103 ? 1.841 5.277 13.282 1.00 94.75 103 ASN A C 1
ATOM 837 O O . ASN A 1 103 ? 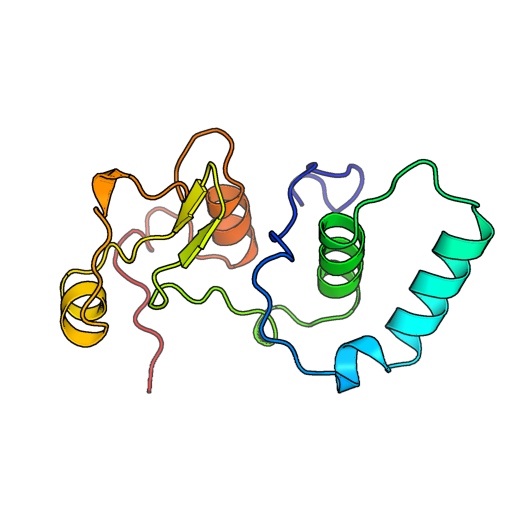1.814 5.526 12.078 1.00 94.75 103 ASN A O 1
ATOM 841 N N . GLY A 1 104 ? 2.835 5.719 14.060 1.00 92.50 104 GLY A N 1
ATOM 842 C CA . GLY A 1 104 ? 3.941 6.549 13.561 1.00 92.50 104 GLY A CA 1
ATOM 843 C C . GLY A 1 104 ? 4.809 5.890 12.480 1.00 92.50 104 GLY A C 1
ATOM 844 O O . GLY A 1 104 ? 5.400 6.605 11.676 1.00 92.50 104 GLY A O 1
ATOM 845 N N . TYR A 1 105 ? 4.857 4.555 12.435 1.00 92.44 105 TYR A N 1
ATOM 846 C CA . TYR A 1 105 ? 5.573 3.794 11.402 1.00 92.44 105 TYR A CA 1
ATOM 847 C C . TYR A 1 105 ? 4.716 3.456 10.175 1.00 92.44 105 TYR A C 1
ATOM 849 O O . TYR A 1 105 ? 5.249 2.971 9.180 1.00 92.44 105 TYR A O 1
ATOM 857 N N . SER A 1 106 ? 3.404 3.691 10.232 1.00 95.31 106 SER A N 1
ATOM 858 C CA . SER A 1 106 ? 2.506 3.437 9.107 1.00 95.31 106 SER A CA 1
ATOM 859 C C . SER A 1 106 ? 2.588 4.546 8.062 1.00 95.31 106 SER A C 1
ATOM 861 O O . SER A 1 106 ? 2.839 5.714 8.366 1.00 95.31 106 SER A O 1
ATOM 863 N N . CYS A 1 107 ? 2.300 4.176 6.817 1.00 95.19 107 CYS A N 1
ATOM 864 C CA . CYS A 1 107 ? 2.266 5.083 5.679 1.00 95.19 107 CYS A CA 1
ATOM 865 C C . CYS A 1 107 ? 0.881 5.664 5.370 1.00 95.19 107 CYS A C 1
ATOM 867 O O . CYS A 1 107 ? 0.743 6.407 4.396 1.00 95.19 107 CYS A O 1
ATOM 869 N N . MET A 1 108 ? -0.140 5.396 6.195 1.00 94.25 108 MET A N 1
ATOM 870 C CA . MET A 1 108 ? -1.497 5.902 5.939 1.00 94.25 108 MET A CA 1
ATOM 871 C C . MET A 1 108 ? -1.564 7.432 5.910 1.00 94.25 108 MET A C 1
ATOM 873 O O . MET A 1 108 ? -2.284 8.017 5.112 1.00 94.25 108 MET A O 1
ATOM 877 N N . ARG A 1 109 ? -0.750 8.127 6.714 1.00 91.81 109 ARG A N 1
ATOM 878 C CA . ARG A 1 109 ? -0.708 9.602 6.681 1.00 91.81 109 ARG A CA 1
ATOM 879 C C . ARG A 1 109 ? -0.164 10.132 5.353 1.00 91.81 109 ARG A C 1
ATOM 881 O O . ARG A 1 109 ? -0.551 11.207 4.903 1.00 91.81 109 ARG A O 1
ATOM 888 N N . GLN A 1 110 ? 0.771 9.412 4.744 1.00 90.12 110 GLN A N 1
ATOM 889 C CA . GLN A 1 110 ? 1.343 9.724 3.440 1.00 90.12 110 GLN A CA 1
ATOM 890 C C . GLN A 1 110 ? 0.335 9.403 2.334 1.00 90.12 110 GLN A C 1
ATOM 892 O O . GLN A 1 110 ? 0.226 10.182 1.387 1.00 90.12 110 GLN A O 1
ATOM 897 N N . TRP A 1 111 ? -0.425 8.316 2.488 1.00 91.12 111 TRP A N 1
ATOM 898 C CA . TRP A 1 111 ? -1.560 7.976 1.634 1.00 91.12 111 TRP A CA 1
ATOM 899 C C . TRP A 1 111 ? -2.633 9.072 1.649 1.00 91.12 111 TRP A C 1
ATOM 901 O O . TRP A 1 111 ? -2.972 9.602 0.593 1.00 91.12 111 TRP A O 1
ATOM 911 N N . ASP A 1 112 ? -3.078 9.517 2.826 1.00 91.50 112 ASP A N 1
ATOM 912 C CA . ASP A 1 112 ? -4.095 10.569 2.955 1.00 91.50 112 ASP A CA 1
ATOM 913 C C . ASP A 1 112 ? -3.662 11.874 2.278 1.00 91.50 112 ASP A C 1
ATOM 915 O O . ASP A 1 112 ? -4.454 12.536 1.604 1.00 91.50 112 ASP A O 1
ATOM 919 N N . LYS A 1 113 ? -2.381 12.240 2.407 1.00 88.81 113 LYS A N 1
ATOM 920 C CA . LYS A 1 113 ? -1.805 13.394 1.701 1.00 88.81 113 LYS A CA 1
ATOM 921 C C . LYS A 1 113 ? -1.784 13.183 0.188 1.00 88.81 113 LYS A C 1
ATOM 923 O O . LYS A 1 113 ? -2.127 14.096 -0.556 1.00 88.81 113 LYS A O 1
ATOM 928 N N . PHE A 1 114 ? -1.405 11.992 -0.274 1.00 86.12 114 PHE A N 1
ATOM 929 C CA . PHE A 1 114 ? -1.369 11.648 -1.697 1.00 86.12 114 PHE A CA 1
ATOM 930 C C . PHE A 1 114 ? -2.761 11.686 -2.348 1.00 86.12 114 PHE A C 1
ATOM 932 O O . PHE A 1 114 ? -2.905 12.212 -3.459 1.00 86.12 114 PHE A O 1
ATOM 939 N N . MET A 1 115 ? -3.775 11.198 -1.629 1.00 88.12 115 MET A N 1
ATOM 940 C CA . MET A 1 115 ? -5.175 11.151 -2.058 1.00 88.12 115 MET A CA 1
ATOM 941 C C . MET A 1 115 ? -5.941 12.460 -1.812 1.00 88.12 115 MET A C 1
ATOM 943 O O . MET A 1 115 ? -7.093 12.584 -2.220 1.00 88.12 115 MET A O 1
ATOM 947 N N . GLY A 1 116 ? -5.325 13.458 -1.167 1.00 88.00 116 GLY A N 1
ATOM 948 C CA . GLY A 1 116 ? -5.976 14.740 -0.873 1.00 88.00 116 GLY A CA 1
ATOM 949 C C . GLY A 1 116 ? -7.105 14.635 0.161 1.00 88.00 116 GLY A C 1
ATOM 950 O O . GLY A 1 116 ? -8.078 15.397 0.095 1.00 88.00 116 GLY A O 1
ATOM 951 N N . LEU A 1 117 ? -6.982 13.679 1.086 1.00 81.00 117 LEU A N 1
ATOM 952 C CA . LEU A 1 117 ? -7.877 13.449 2.226 1.00 81.00 117 LEU A CA 1
ATOM 953 C C . LEU A 1 117 ? -7.454 14.258 3.468 1.00 81.00 117 LEU A C 1
ATOM 955 O O . LEU A 1 117 ? -8.248 14.443 4.383 1.00 81.00 117 LEU A O 1
ATOM 959 N N . TRP A 1 118 ? -6.224 14.785 3.493 1.00 63.50 118 TRP A N 1
ATOM 960 C CA . TRP A 1 118 ? -5.668 15.551 4.615 1.00 63.50 118 TRP A CA 1
ATOM 961 C C . TRP A 1 118 ? -5.796 17.078 4.422 1.00 63.50 118 TRP A C 1
ATOM 963 O O . TRP A 1 118 ? -5.325 17.611 3.418 1.00 63.50 118 TRP A O 1
ATOM 973 N N . GLY A 1 119 ? -6.394 17.788 5.394 1.00 53.56 119 GLY A N 1
ATOM 974 C CA . GLY A 1 119 ? -6.511 19.259 5.437 1.00 53.56 119 GLY A CA 1
ATOM 975 C C . GLY A 1 119 ? -7.601 19.764 6.408 1.00 53.56 119 GLY A C 1
ATOM 976 O O . GLY A 1 119 ? -8.478 18.980 6.775 1.00 53.56 119 GLY A O 1
ATOM 977 N N . PRO A 1 120 ? -7.578 21.049 6.831 1.00 51.22 120 PRO A N 1
ATOM 978 C CA . PRO A 1 120 ? -8.509 21.613 7.826 1.00 51.22 120 PRO A CA 1
ATOM 979 C C . PRO A 1 120 ? -9.990 21.579 7.410 1.00 51.22 120 PRO A C 1
ATOM 981 O O . PRO A 1 120 ? -10.859 21.644 8.270 1.00 51.22 120 PRO A O 1
ATOM 984 N N . GLU A 1 121 ? -10.286 21.421 6.118 1.00 49.97 121 GLU A N 1
ATOM 985 C CA . GLU A 1 121 ? -11.656 21.316 5.590 1.00 49.97 121 GLU A CA 1
ATOM 986 C C . GLU A 1 121 ? -12.159 19.869 5.431 1.00 49.97 121 GLU A C 1
ATOM 988 O O . GLU A 1 121 ? -13.320 19.660 5.085 1.00 49.97 121 GLU A O 1
ATOM 993 N N . LYS A 1 122 ? -11.310 18.852 5.652 1.00 52.88 122 LYS A N 1
ATOM 994 C CA . LYS A 1 122 ? -11.624 17.442 5.333 1.00 52.88 122 LYS A CA 1
ATOM 995 C C . LYS A 1 122 ? -11.514 16.471 6.509 1.00 52.88 122 LYS A C 1
ATOM 997 O O . LYS A 1 122 ? -11.605 15.263 6.320 1.00 52.88 122 LYS A O 1
ATOM 1002 N N . THR A 1 123 ? -11.396 16.976 7.736 1.00 41.81 123 THR A N 1
ATOM 1003 C CA . THR A 1 123 ? -11.417 16.170 8.973 1.00 41.81 123 THR A CA 1
ATOM 1004 C C . THR A 1 123 ? -12.791 15.578 9.323 1.00 41.81 123 THR A C 1
ATOM 1006 O O . THR A 1 123 ? -12.948 14.976 10.381 1.00 41.81 123 THR A O 1
ATOM 1009 N N . GLY A 1 124 ? -13.778 15.680 8.431 1.00 40.09 124 GLY A N 1
ATOM 1010 C CA . GLY A 1 124 ? -15.014 14.908 8.481 1.00 40.09 124 GLY A CA 1
ATOM 1011 C C . GLY A 1 124 ? -15.088 13.983 7.274 1.00 40.09 124 GLY A C 1
ATOM 1012 O O . GLY A 1 124 ? -15.197 14.472 6.156 1.00 40.09 124 GLY A O 1
ATOM 1013 N N . ILE A 1 125 ? -15.006 12.673 7.527 1.00 45.19 125 ILE A N 1
ATOM 1014 C CA . ILE A 1 125 ? -15.508 11.554 6.709 1.00 45.19 125 ILE A CA 1
ATOM 1015 C C . ILE A 1 125 ? -15.803 11.957 5.256 1.00 45.19 125 ILE A C 1
ATOM 1017 O O . ILE A 1 125 ? -16.886 12.461 4.941 1.00 45.19 125 ILE A O 1
ATOM 1021 N N . VAL A 1 126 ? -14.859 11.692 4.350 1.00 44.53 126 VAL A N 1
ATOM 1022 C CA . VAL A 1 126 ? -15.139 11.744 2.912 1.00 44.53 126 VAL A CA 1
ATOM 1023 C C . VAL A 1 126 ? -16.095 10.593 2.595 1.00 44.53 126 VAL A C 1
ATOM 1025 O O . VAL A 1 126 ? -15.681 9.488 2.263 1.00 44.53 126 VAL A O 1
ATOM 1028 N N . ARG A 1 127 ? -17.403 10.850 2.704 1.00 45.44 127 ARG A N 1
ATOM 1029 C CA . ARG A 1 127 ? -18.430 10.000 2.100 1.00 45.44 127 ARG A CA 1
ATOM 1030 C C . ARG A 1 127 ? -18.196 10.021 0.590 1.00 45.44 127 ARG A C 1
ATOM 1032 O O . ARG A 1 127 ? -18.537 11.006 -0.069 1.00 45.44 127 ARG A O 1
ATOM 1039 N N . ARG A 1 128 ? -17.608 8.959 0.030 1.00 43.59 128 ARG A N 1
ATOM 1040 C CA . ARG A 1 128 ? -17.710 8.724 -1.416 1.00 43.59 128 ARG A CA 1
ATOM 1041 C C . ARG A 1 128 ? -19.200 8.580 -1.750 1.00 43.59 128 ARG A C 1
ATOM 1043 O O . ARG A 1 128 ? -19.935 7.889 -1.047 1.00 43.59 128 ARG A O 1
ATOM 1050 N N . ARG A 1 129 ? -19.648 9.336 -2.756 1.00 39.84 129 ARG A N 1
ATOM 1051 C CA . ARG A 1 129 ? -20.997 9.240 -3.330 1.00 39.84 129 ARG A CA 1
ATOM 1052 C C . ARG A 1 129 ? -21.175 7.861 -3.976 1.00 39.84 129 ARG A C 1
ATOM 1054 O O . ARG A 1 129 ? -20.188 7.312 -4.458 1.00 39.84 129 ARG A O 1
ATOM 1061 N N . ASN A 1 130 ? -22.425 7.390 -3.923 1.00 34.69 130 ASN A N 1
ATOM 1062 C CA . ASN A 1 130 ? -22.982 6.169 -4.520 1.00 34.69 130 ASN A CA 1
ATOM 1063 C C . ASN A 1 130 ? -22.346 5.738 -5.840 1.00 34.69 130 ASN A C 1
ATOM 1065 O O . ASN A 1 130 ? -22.128 6.632 -6.689 1.00 34.69 130 ASN A O 1
#